Protein AF-A0A8J7MJR6-F1 (afdb_monomer_lite)

Sequence (44 aa):
MGRGDKRSKKGKIKSGSYGKSRLTQRNIAKAKVKAKKKKRLKSF

Foldseek 3Di:
DDLCDCVALNVCVVVVHADPRRDDPVVVVVVVVVVVVVVVVVVD

Secondary structure (DSSP, 8-state):
--TT-TTSHHHHHHT---BTTB--HHHHHHHHHHHHHHHHHH--

Structure (mmCIF, N/CA/C/O backbone):
data_AF-A0A8J7MJR6-F1
#
_entry.id   AF-A0A8J7MJR6-F1
#
loop_
_atom_site.group_PDB
_atom_site.id
_atom_site.type_symbol
_atom_site.label_atom_id
_atom_site.label_alt_id
_atom_site.label_comp_id
_atom_site.label_asym_id
_atom_site.label_entity_id
_atom_site.label_seq_id
_atom_site.pdbx_PDB_ins_code
_atom_site.Cartn_x
_atom_site.Cartn_y
_atom_site.Cartn_z
_atom_site.occupancy
_atom_site.B_iso_or_equiv
_atom_site.auth_seq_id
_atom_site.auth_comp_id
_atom_site.auth_asym_id
_atom_site.auth_atom_id
_atom_site.pdbx_PDB_model_num
ATOM 1 N N . MET A 1 1 ? -5.186 -5.575 -16.813 1.00 65.81 1 MET A N 1
ATOM 2 C CA . MET A 1 1 ? -3.991 -4.770 -16.444 1.00 65.81 1 MET A CA 1
ATOM 3 C C . MET A 1 1 ? -2.728 -5.621 -16.569 1.00 65.81 1 MET A C 1
ATOM 5 O O . MET A 1 1 ? -2.582 -6.602 -15.838 1.00 65.81 1 MET A O 1
ATOM 9 N N . GLY A 1 2 ? -1.856 -5.292 -17.527 1.00 86.62 2 GLY A N 1
ATOM 10 C CA . GLY A 1 2 ? -0.598 -6.005 -17.792 1.00 86.62 2 GLY A CA 1
ATOM 11 C C . GLY A 1 2 ? 0.577 -5.516 -16.935 1.00 86.62 2 GLY A C 1
ATOM 12 O O . GLY A 1 2 ? 0.438 -4.597 -16.130 1.00 86.62 2 GLY A O 1
ATOM 13 N N . ARG A 1 3 ? 1.766 -6.110 -17.113 1.00 91.81 3 ARG A N 1
ATOM 14 C CA . ARG A 1 3 ? 2.978 -5.717 -16.361 1.00 91.81 3 ARG A CA 1
ATOM 15 C C . ARG A 1 3 ? 3.559 -4.352 -16.775 1.00 91.81 3 ARG A C 1
ATOM 17 O O . ARG A 1 3 ? 4.436 -3.857 -16.077 1.00 91.81 3 ARG A O 1
ATOM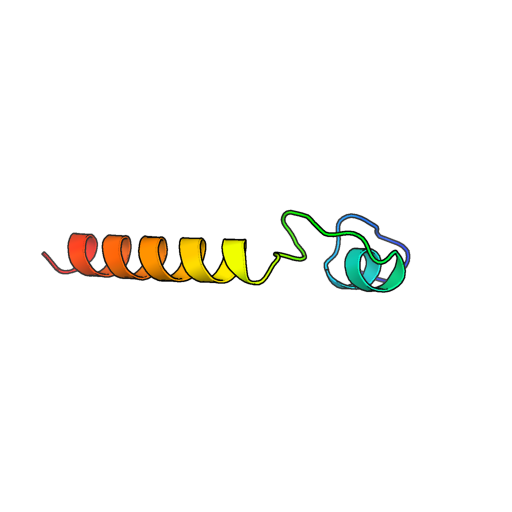 24 N N . GLY A 1 4 ? 3.102 -3.767 -17.886 1.00 93.25 4 GLY A N 1
ATOM 25 C CA . GLY A 1 4 ? 3.513 -2.430 -18.341 1.00 93.25 4 GLY A CA 1
ATOM 26 C C . GLY A 1 4 ? 2.894 -1.284 -17.534 1.00 93.25 4 GLY A C 1
ATOM 27 O O . GLY A 1 4 ? 3.480 -0.210 -17.436 1.00 93.25 4 GLY A O 1
ATOM 28 N N . ASP A 1 5 ? 1.749 -1.515 -16.886 1.00 94.00 5 ASP A N 1
ATOM 29 C CA . ASP A 1 5 ? 1.089 -0.482 -16.093 1.00 94.00 5 ASP A CA 1
ATOM 30 C C . ASP A 1 5 ? 1.720 -0.355 -14.698 1.00 94.00 5 ASP A C 1
ATOM 32 O O . ASP A 1 5 ? 1.435 -1.141 -13.785 1.00 94.00 5 ASP A O 1
ATOM 36 N N . LYS A 1 6 ? 2.528 0.697 -14.526 1.00 92.31 6 LYS A N 1
ATOM 37 C CA . LYS A 1 6 ? 3.228 1.053 -13.282 1.00 92.31 6 LYS A CA 1
ATOM 38 C C . LYS A 1 6 ? 2.296 1.440 -12.128 1.00 92.31 6 LYS A C 1
ATOM 40 O O . LYS A 1 6 ? 2.779 1.558 -11.001 1.00 92.31 6 LYS A O 1
ATOM 45 N N . ARG A 1 7 ? 0.998 1.661 -12.360 1.00 92.50 7 ARG A N 1
ATOM 46 C CA . ARG A 1 7 ? 0.006 1.929 -11.301 1.00 92.50 7 ARG A CA 1
ATOM 47 C C . ARG A 1 7 ? -0.598 0.636 -10.755 1.00 92.50 7 ARG A C 1
ATOM 49 O O . ARG A 1 7 ? -0.939 0.583 -9.572 1.00 92.50 7 ARG A O 1
ATOM 56 N N . SER A 1 8 ? -0.660 -0.423 -11.560 1.00 94.62 8 SER A N 1
ATOM 57 C CA . SER A 1 8 ? -1.136 -1.744 -11.136 1.00 94.62 8 SER A CA 1
ATOM 58 C C . SER A 1 8 ? -0.184 -2.431 -10.146 1.00 94.62 8 SER A C 1
ATOM 60 O O . SER A 1 8 ? 1.030 -2.220 -10.164 1.00 94.62 8 SER A O 1
ATOM 62 N N . LYS A 1 9 ? -0.712 -3.349 -9.324 1.00 93.69 9 LYS A N 1
ATOM 63 C CA . LYS A 1 9 ? 0.118 -4.198 -8.449 1.00 93.69 9 LYS A CA 1
ATOM 64 C C . LYS A 1 9 ? 1.153 -4.994 -9.259 1.00 93.69 9 LYS A C 1
ATOM 66 O O . LYS A 1 9 ? 2.306 -5.085 -8.847 1.00 93.69 9 LYS A O 1
ATOM 71 N N . LYS A 1 10 ? 0.764 -5.521 -10.429 1.00 95.25 10 LYS A N 1
ATOM 72 C CA . LYS A 1 10 ? 1.637 -6.321 -11.310 1.00 95.25 10 LYS A CA 1
ATOM 73 C C . LYS A 1 10 ? 2.797 -5.495 -11.885 1.00 95.25 10 LYS A C 1
ATOM 75 O O . LYS A 1 10 ? 3.929 -5.971 -11.877 1.00 95.25 10 LYS A O 1
ATOM 80 N N . GLY A 1 11 ? 2.555 -4.260 -12.326 1.00 96.44 11 GLY A N 1
ATOM 81 C CA . GLY A 1 11 ? 3.626 -3.386 -12.822 1.00 96.44 11 GLY A CA 1
ATOM 82 C C . GLY A 1 11 ? 4.508 -2.807 -11.714 1.00 96.44 11 GLY A C 1
ATOM 83 O O . GLY A 1 11 ? 5.718 -2.672 -11.902 1.00 96.44 11 GLY A O 1
ATOM 84 N N . LYS A 1 12 ? 3.962 -2.562 -10.515 1.00 95.44 12 LYS A N 1
ATOM 85 C CA . LYS A 1 12 ? 4.770 -2.237 -9.323 1.00 95.44 12 LYS A CA 1
ATOM 86 C C . LYS A 1 12 ? 5.707 -3.383 -8.925 1.00 95.44 12 LYS A C 1
ATOM 88 O O . LYS A 1 12 ? 6.849 -3.129 -8.568 1.00 95.44 12 LYS A O 1
ATOM 93 N N . ILE A 1 13 ? 5.258 -4.639 -9.034 1.00 94.31 13 ILE A N 1
ATOM 94 C CA . ILE A 1 13 ? 6.123 -5.813 -8.821 1.00 94.31 13 ILE A CA 1
ATOM 95 C C . ILE A 1 13 ? 7.237 -5.857 -9.872 1.00 94.31 13 ILE A C 1
ATOM 97 O O . ILE A 1 13 ? 8.399 -5.943 -9.494 1.00 94.31 13 ILE A O 1
ATOM 101 N N . LYS A 1 14 ? 6.903 -5.738 -11.169 1.00 96.06 14 LYS A N 1
ATOM 102 C CA . LYS A 1 14 ? 7.903 -5.775 -12.256 1.00 96.06 14 LYS A CA 1
ATOM 103 C C . LYS A 1 14 ? 8.961 -4.672 -12.124 1.00 96.06 14 LYS A C 1
ATOM 105 O O . LYS A 1 14 ? 10.125 -4.921 -12.389 1.00 96.06 14 LYS A O 1
ATOM 110 N N . SER A 1 15 ? 8.556 -3.469 -11.719 1.00 95.44 15 SER A N 1
ATOM 111 C CA . SER A 1 15 ? 9.461 -2.322 -11.533 1.00 95.44 15 SER A CA 1
ATOM 112 C C . SER A 1 15 ? 10.182 -2.296 -10.181 1.00 95.44 15 SER A C 1
ATOM 114 O O . SER A 1 15 ? 10.912 -1.350 -9.917 1.00 95.44 15 SER A O 1
ATOM 116 N N . GLY A 1 16 ? 9.925 -3.247 -9.277 1.00 93.69 16 GLY A N 1
ATOM 117 C CA . GLY A 1 16 ? 10.511 -3.255 -7.932 1.00 93.69 16 GLY A CA 1
ATOM 118 C C . GLY A 1 16 ? 9.980 -2.177 -6.975 1.00 93.69 16 GLY A C 1
ATOM 119 O O . GLY A 1 16 ? 10.236 -2.255 -5.778 1.00 93.69 16 GLY A O 1
ATOM 120 N N . SER A 1 17 ? 9.173 -1.224 -7.445 1.00 94.31 17 SER A N 1
ATOM 121 C CA . SER A 1 17 ? 8.686 -0.096 -6.644 1.00 94.31 17 SER A CA 1
ATOM 122 C C . SER A 1 17 ? 7.501 -0.449 -5.730 1.00 94.31 17 SER A C 1
ATOM 124 O O . SER A 1 17 ? 6.739 -1.390 -5.980 1.00 94.31 17 SER A O 1
ATOM 126 N N . TYR A 1 18 ? 7.317 0.340 -4.667 1.00 93.81 18 TYR A N 1
ATOM 127 C CA . TYR A 1 18 ? 6.150 0.289 -3.778 1.00 93.81 18 TYR A CA 1
ATOM 128 C C . TYR A 1 18 ? 5.170 1.434 -4.084 1.00 93.81 18 TYR A C 1
ATOM 130 O O . TYR A 1 18 ? 5.508 2.416 -4.748 1.00 93.81 18 TYR A O 1
ATOM 138 N N . GLY A 1 19 ? 3.920 1.310 -3.638 1.00 91.12 19 GLY A N 1
ATOM 139 C CA . GLY A 1 19 ? 2.899 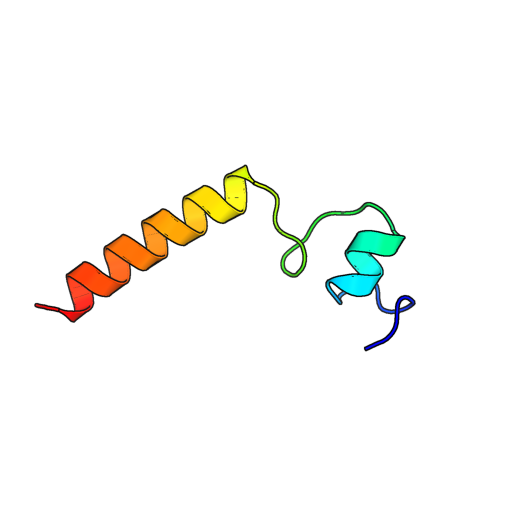2.347 -3.818 1.00 91.12 19 GLY A CA 1
ATOM 140 C C . GLY A 1 19 ? 1.534 1.920 -3.287 1.00 91.12 19 GLY A C 1
ATOM 141 O O . GLY A 1 19 ? 1.413 0.872 -2.658 1.00 91.12 19 GLY A O 1
ATOM 142 N N . LYS A 1 20 ? 0.479 2.697 -3.571 1.00 89.69 20 LYS A N 1
ATOM 143 C CA . LYS A 1 20 ? -0.884 2.400 -3.079 1.00 89.69 20 LYS A CA 1
ATOM 144 C C . LYS A 1 20 ? -1.363 0.986 -3.446 1.00 89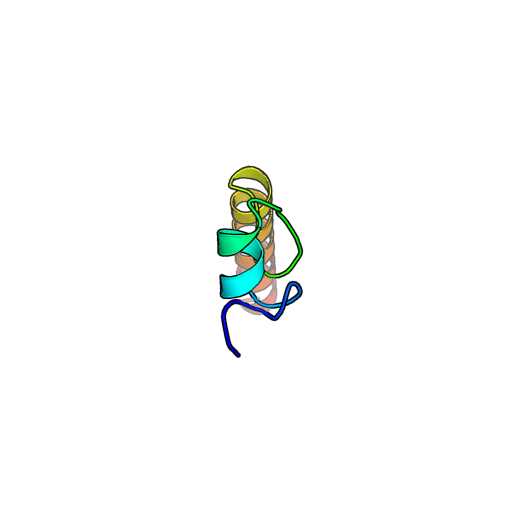.69 20 LYS A C 1
ATOM 146 O O .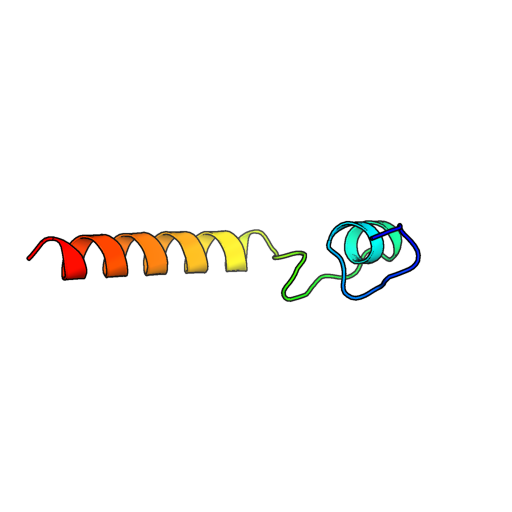 LYS A 1 20 ? -1.997 0.328 -2.632 1.00 89.69 20 LYS A O 1
ATOM 151 N N . SER A 1 21 ? -1.013 0.505 -4.640 1.00 91.00 21 SER A N 1
ATOM 152 C CA . SER A 1 21 ? -1.371 -0.830 -5.140 1.00 91.00 21 SER A CA 1
ATOM 153 C C . SER A 1 21 ? -0.427 -1.957 -4.686 1.00 91.00 21 SER A C 1
ATOM 155 O O . SER A 1 21 ? -0.805 -3.128 -4.742 1.00 91.00 21 SER A O 1
ATOM 157 N N . ARG A 1 22 ? 0.787 -1.634 -4.213 1.00 92.81 22 ARG A N 1
ATOM 158 C CA . ARG A 1 22 ? 1.775 -2.584 -3.668 1.00 92.81 22 ARG A CA 1
ATOM 159 C C . ARG A 1 22 ? 2.337 -2.034 -2.359 1.00 92.81 22 ARG A C 1
ATOM 161 O O . ARG A 1 22 ? 3.359 -1.349 -2.340 1.00 92.81 22 ARG A O 1
ATOM 168 N N . LEU A 1 23 ? 1.624 -2.318 -1.274 1.00 90.56 23 LEU A N 1
ATOM 169 C CA . LEU A 1 23 ? 1.961 -1.853 0.068 1.00 90.56 23 LEU A CA 1
ATOM 170 C C . LEU A 1 23 ? 3.171 -2.601 0.643 1.00 90.56 23 LEU A C 1
ATOM 172 O O . LEU A 1 23 ? 3.375 -3.781 0.370 1.00 90.56 23 LEU A O 1
ATOM 176 N N . THR A 1 24 ? 3.934 -1.912 1.490 1.00 91.56 24 THR A N 1
ATOM 177 C CA . THR A 1 24 ? 4.964 -2.517 2.341 1.00 91.56 24 THR A CA 1
ATOM 178 C C . THR A 1 24 ? 4.326 -3.243 3.528 1.00 91.56 24 THR A C 1
ATOM 180 O O . THR A 1 24 ? 3.193 -2.943 3.915 1.00 91.56 24 THR A O 1
ATOM 183 N N . GLN A 1 25 ? 5.067 -4.152 4.166 1.00 88.81 25 GLN A N 1
ATOM 184 C CA . GLN A 1 25 ? 4.598 -4.880 5.355 1.00 88.81 25 GLN A CA 1
ATOM 185 C C . GLN A 1 25 ? 4.139 -3.937 6.483 1.00 88.81 25 GLN A C 1
ATOM 187 O O . GLN A 1 25 ? 3.065 -4.131 7.053 1.00 88.81 25 GLN A O 1
ATOM 192 N N . ARG A 1 26 ? 4.883 -2.847 6.732 1.00 85.38 26 ARG A N 1
ATOM 193 C CA . ARG A 1 26 ? 4.512 -1.805 7.711 1.00 85.38 26 ARG A CA 1
ATOM 194 C C . ARG A 1 26 ? 3.154 -1.168 7.394 1.00 85.38 26 ARG A C 1
ATOM 196 O O . ARG A 1 26 ? 2.332 -0.968 8.288 1.00 85.38 26 ARG A O 1
ATOM 203 N N . ASN A 1 27 ? 2.889 -0.880 6.120 1.00 88.56 27 ASN A N 1
ATOM 204 C CA . ASN A 1 27 ? 1.621 -0.286 5.693 1.00 88.56 27 ASN A CA 1
ATOM 205 C C . ASN A 1 27 ? 0.457 -1.281 5.783 1.00 88.56 27 ASN A C 1
ATOM 207 O O . ASN A 1 27 ? -0.648 -0.890 6.161 1.00 88.56 27 ASN A O 1
ATOM 211 N N . ILE A 1 28 ? 0.704 -2.566 5.508 1.00 89.31 28 ILE A N 1
ATOM 212 C CA . ILE A 1 28 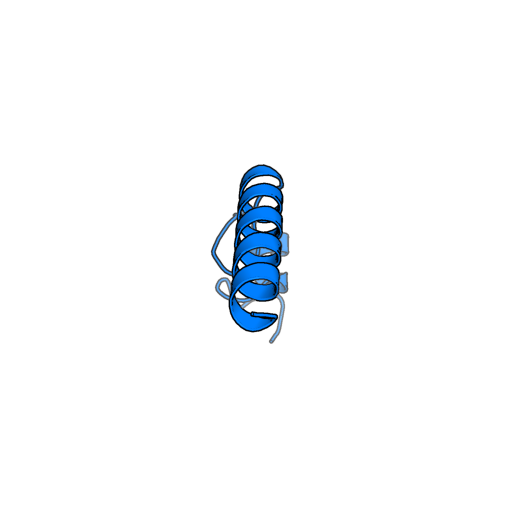? -0.287 -3.637 5.688 1.00 89.31 28 ILE A CA 1
ATOM 213 C C . ILE A 1 28 ? -0.673 -3.754 7.169 1.00 89.31 28 ILE A C 1
ATOM 215 O O . ILE A 1 28 ? -1.863 -3.792 7.482 1.00 89.31 28 ILE A O 1
ATOM 219 N N . ALA A 1 29 ? 0.298 -3.741 8.085 1.00 88.50 29 ALA A N 1
ATOM 220 C CA . ALA A 1 29 ? 0.027 -3.787 9.522 1.00 88.50 29 ALA A CA 1
ATOM 221 C C . ALA A 1 29 ? -0.854 -2.607 9.978 1.00 88.50 29 ALA A C 1
ATOM 223 O O . ALA A 1 29 ? -1.900 -2.814 10.598 1.00 88.50 29 ALA A O 1
ATOM 224 N N . LYS A 1 30 ? -0.508 -1.373 9.577 1.00 88.4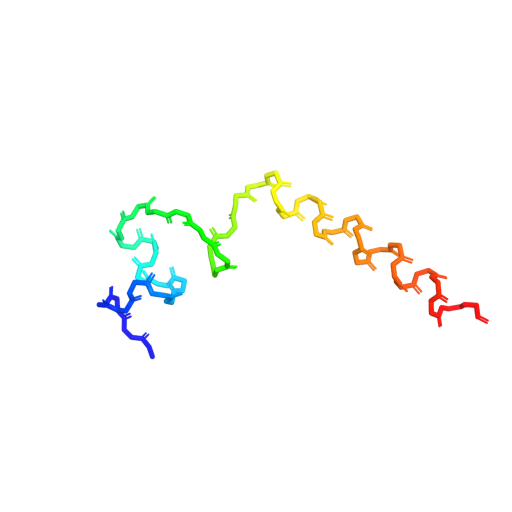4 30 LYS A N 1
ATOM 225 C CA . LYS A 1 30 ? -1.320 -0.176 9.872 1.00 88.44 30 LYS A CA 1
ATOM 226 C C . LYS A 1 30 ? -2.742 -0.279 9.303 1.00 88.44 30 LYS A C 1
ATOM 228 O O . LYS A 1 30 ? -3.702 0.095 9.978 1.00 88.44 30 LYS A O 1
ATOM 233 N N . ALA A 1 31 ? -2.895 -0.794 8.082 1.00 87.69 31 ALA A N 1
ATOM 234 C CA . ALA A 1 31 ? -4.203 -0.979 7.455 1.00 87.69 31 ALA A CA 1
ATOM 235 C C . ALA A 1 31 ? -5.063 -2.010 8.204 1.00 87.69 31 ALA A C 1
ATOM 237 O O . ALA A 1 31 ? -6.244 -1.751 8.441 1.00 87.69 31 ALA A O 1
ATOM 238 N N . LYS A 1 32 ? -4.473 -3.132 8.645 1.00 88.19 32 LYS A N 1
ATOM 239 C CA . LYS A 1 32 ? -5.169 -4.157 9.443 1.00 88.19 32 LYS A CA 1
ATOM 240 C C . LYS A 1 32 ? -5.684 -3.597 10.772 1.00 88.19 32 LYS A C 1
ATOM 242 O O . LYS A 1 32 ? -6.851 -3.804 11.100 1.00 88.19 32 LYS A O 1
ATOM 247 N N . VAL A 1 33 ? -4.863 -2.835 11.500 1.00 91.06 33 VAL A N 1
ATOM 248 C CA . VAL A 1 33 ? -5.271 -2.198 12.769 1.00 91.06 33 VAL A CA 1
ATOM 249 C C . VAL A 1 33 ? -6.413 -1.205 12.546 1.00 91.06 33 VAL A C 1
ATOM 251 O O . VAL A 1 33 ? -7.428 -1.263 13.242 1.00 91.06 33 VAL A O 1
ATOM 254 N N . LYS A 1 34 ? -6.301 -0.336 11.530 1.00 88.88 34 LYS A N 1
ATOM 255 C CA . LYS A 1 34 ? -7.375 0.608 11.176 1.00 88.88 34 LYS A CA 1
ATOM 256 C C . LYS A 1 34 ? -8.671 -0.110 10.793 1.00 88.88 34 LYS A C 1
ATOM 258 O O . LYS A 1 34 ? -9.741 0.310 11.224 1.00 88.88 34 LYS A O 1
ATOM 263 N N . ALA A 1 35 ? -8.588 -1.191 10.017 1.00 88.62 35 ALA A N 1
ATOM 264 C CA . ALA A 1 35 ? -9.751 -1.988 9.637 1.00 88.62 35 ALA A CA 1
ATOM 265 C C . ALA A 1 35 ? -10.417 -2.641 10.859 1.00 88.62 35 ALA A C 1
ATOM 267 O O . ALA A 1 35 ? -11.638 -2.574 10.989 1.00 88.62 35 ALA A O 1
ATOM 268 N N . LYS A 1 36 ? -9.628 -3.198 11.789 1.00 88.62 36 LYS A N 1
ATOM 269 C CA . LYS A 1 36 ? -10.135 -3.769 13.047 1.00 88.62 36 LYS A CA 1
ATOM 270 C C . LYS A 1 36 ? -10.836 -2.710 13.906 1.00 88.62 36 LYS A C 1
ATOM 272 O O . LYS A 1 36 ? -11.948 -2.952 14.366 1.00 88.62 36 LYS A O 1
ATOM 277 N N . LYS A 1 37 ? -10.243 -1.515 14.047 1.00 90.56 37 LYS A N 1
ATOM 278 C CA . LYS A 1 37 ? -10.855 -0.381 14.766 1.00 90.56 37 LYS A CA 1
ATOM 279 C C . LYS A 1 37 ? -12.182 0.046 14.128 1.00 90.56 37 LYS A C 1
ATOM 281 O O . LYS A 1 37 ? -13.166 0.206 14.836 1.00 90.56 37 LYS A O 1
ATOM 286 N N . LYS A 1 38 ? -12.232 0.174 12.796 1.00 86.69 38 LYS A N 1
ATOM 287 C CA . LYS A 1 38 ? -13.467 0.526 12.072 1.00 86.69 38 LYS A CA 1
ATOM 288 C C . LYS A 1 38 ? -14.570 -0.522 12.228 1.00 86.69 38 LYS A C 1
ATOM 290 O O . LYS A 1 38 ? -15.718 -0.139 12.388 1.00 86.69 38 LYS A O 1
ATOM 295 N N . LYS A 1 39 ? -14.239 -1.819 12.186 1.00 84.69 39 LYS A N 1
ATOM 296 C CA . LYS A 1 39 ? -15.224 -2.891 12.413 1.00 84.69 39 LYS A CA 1
ATOM 297 C C . LYS A 1 39 ? -15.821 -2.813 13.815 1.00 84.69 39 LYS A C 1
ATOM 299 O O . LYS A 1 39 ? -17.032 -2.848 13.937 1.00 84.69 39 LYS A O 1
ATOM 304 N N . ARG A 1 40 ? -14.975 -2.627 14.834 1.00 83.19 40 ARG A N 1
ATOM 305 C CA . ARG A 1 40 ? -15.411 -2.493 16.231 1.00 83.19 40 ARG A CA 1
ATOM 306 C C . ARG A 1 40 ? -16.302 -1.268 16.466 1.00 83.19 40 ARG A C 1
ATOM 308 O O . ARG A 1 40 ? -17.197 -1.335 17.286 1.00 83.19 40 ARG A O 1
ATOM 315 N N . LEU A 1 41 ? -16.060 -0.167 15.754 1.00 80.38 41 LEU A N 1
ATOM 316 C CA . LEU A 1 41 ? -16.901 1.036 15.829 1.00 80.38 41 LEU A CA 1
ATOM 317 C C . LEU A 1 41 ? -18.234 0.897 15.082 1.00 80.38 41 LEU A C 1
ATOM 319 O O . LEU A 1 41 ? -19.165 1.607 15.408 1.00 80.38 41 LEU A O 1
ATOM 323 N N . LYS A 1 42 ? -18.313 0.027 14.067 1.00 80.88 42 LYS A N 1
ATOM 324 C CA . LYS A 1 42 ? -19.552 -0.252 13.319 1.00 80.88 42 LYS A CA 1
ATOM 325 C C . LYS A 1 42 ? -20.433 -1.325 13.965 1.00 80.88 42 LYS A C 1
ATOM 327 O O . LYS A 1 42 ? -21.531 -1.554 13.484 1.00 80.88 42 LYS A O 1
ATOM 332 N N . SER A 1 43 ? -19.899 -2.053 14.943 1.00 76.19 43 SER A N 1
ATOM 333 C CA . SER A 1 43 ? -20.605 -3.109 15.672 1.00 76.19 43 SER A CA 1
ATOM 334 C C . SER A 1 43 ? -21.198 -2.630 17.002 1.00 76.19 43 SER A C 1
ATOM 336 O O . SER A 1 43 ? -21.674 -3.463 17.763 1.00 76.19 43 SER A O 1
ATOM 338 N N . PHE A 1 44 ? -21.076 -1.334 17.300 1.00 56.47 44 PHE A N 1
ATOM 339 C CA . PHE A 1 44 ? -21.870 -0.613 18.295 1.00 56.47 44 PHE A CA 1
ATOM 340 C C . PHE A 1 44 ? -23.006 0.086 17.554 1.00 56.47 44 PHE A C 1
ATOM 342 O O . PHE A 1 44 ? -24.102 0.167 18.139 1.00 56.47 44 PHE A O 1
#

Radius of gyration: 14.3 Å; chains: 1; bounding box: 32×9×37 Å

pLDDT: mean 88.8, std 7.5, range [56.47, 96.44]